Protein AF-X1VZ51-F1 (afdb_monomer)

InterPro domains:
  IPR055348 Tripartite ATP-independent periplasmic transporters, DctQ component [PF04290] (2-56)

Secondary structure (DSSP, 8-state):
-HHHHHHHHHHHHHHHHHTPBPSSTT--BSHHHHHHHHHHHHHHHHHHHHHHHHHHHHHHHSS--

Structure (mmCIF, N/CA/C/O backbone):
data_AF-X1VZ51-F1
#
_entry.id   AF-X1VZ51-F1
#
loop_
_atom_site.group_PDB
_atom_site.id
_atom_site.type_symbol
_atom_site.label_atom_id
_atom_site.label_alt_id
_atom_site.label_comp_id
_atom_site.label_asym_id
_atom_site.label_entity_id
_atom_site.label_seq_id
_atom_site.pdbx_PDB_ins_code
_atom_site.Cartn_x
_atom_site.Cartn_y
_atom_site.Cartn_z
_atom_site.occupancy
_atom_site.B_iso_or_equiv
_atom_site.auth_seq_id
_atom_site.auth_comp_id
_atom_site.auth_asym_id
_atom_site.auth_atom_id
_atom_site.pdbx_PDB_model_num
ATOM 1 N N . MET A 1 1 ? -8.597 2.138 -0.799 1.00 70.62 1 MET A N 1
ATOM 2 C CA . MET A 1 1 ? -7.483 1.159 -0.834 1.00 70.62 1 MET A CA 1
ATOM 3 C C . MET A 1 1 ? -7.736 0.046 -1.835 1.00 70.62 1 MET A C 1
ATOM 5 O O . MET A 1 1 ? -6.871 -0.194 -2.660 1.00 70.62 1 MET A O 1
ATOM 9 N N . VAL A 1 2 ? -8.938 -0.541 -1.866 1.00 82.69 2 VAL A N 1
ATOM 10 C CA . VAL A 1 2 ? -9.327 -1.533 -2.892 1.00 82.69 2 VAL A CA 1
ATOM 11 C C . VAL A 1 2 ? -9.156 -1.002 -4.325 1.00 82.69 2 VAL A C 1
ATOM 13 O O . VAL A 1 2 ? -8.567 -1.680 -5.155 1.00 82.69 2 VAL A O 1
ATOM 16 N N . LEU A 1 3 ? -9.558 0.249 -4.592 1.00 86.56 3 LEU A N 1
ATOM 17 C CA . LEU A 1 3 ? -9.351 0.894 -5.900 1.00 86.56 3 LEU A CA 1
ATOM 18 C C . LEU A 1 3 ? -7.870 1.004 -6.298 1.00 86.56 3 LEU A C 1
ATOM 20 O O . LEU A 1 3 ? -7.543 0.785 -7.455 1.00 86.56 3 LEU A O 1
ATOM 24 N N . LEU A 1 4 ? -6.977 1.310 -5.349 1.00 84.50 4 LEU A N 1
ATOM 25 C CA . LEU A 1 4 ? -5.535 1.430 -5.604 1.00 84.50 4 LEU A CA 1
ATOM 26 C C . LEU A 1 4 ? -4.892 0.070 -5.874 1.00 84.50 4 LEU A C 1
ATOM 28 O O . LEU A 1 4 ? -4.008 -0.028 -6.719 1.00 84.50 4 LEU A O 1
ATOM 32 N N . ILE A 1 5 ? -5.355 -0.979 -5.189 1.00 88.62 5 ILE A N 1
ATOM 33 C CA . ILE A 1 5 ? -4.931 -2.355 -5.468 1.00 88.62 5 ILE A CA 1
ATOM 34 C C . ILE A 1 5 ? -5.386 -2.756 -6.869 1.00 88.62 5 ILE A C 1
ATOM 36 O O . ILE A 1 5 ? -4.582 -3.284 -7.629 1.00 88.62 5 ILE A O 1
ATOM 40 N N . TRP A 1 6 ? -6.637 -2.463 -7.236 1.00 86.62 6 TRP A N 1
ATOM 41 C CA . TRP A 1 6 ? -7.176 -2.837 -8.542 1.00 86.62 6 TRP A CA 1
ATOM 42 C C . TRP A 1 6 ? -6.476 -2.101 -9.691 1.00 86.62 6 TRP A C 1
ATOM 44 O O . TRP A 1 6 ? -5.952 -2.750 -10.595 1.00 86.62 6 TRP A O 1
ATOM 54 N N . TYR A 1 7 ? -6.360 -0.772 -9.604 1.00 87.62 7 TYR 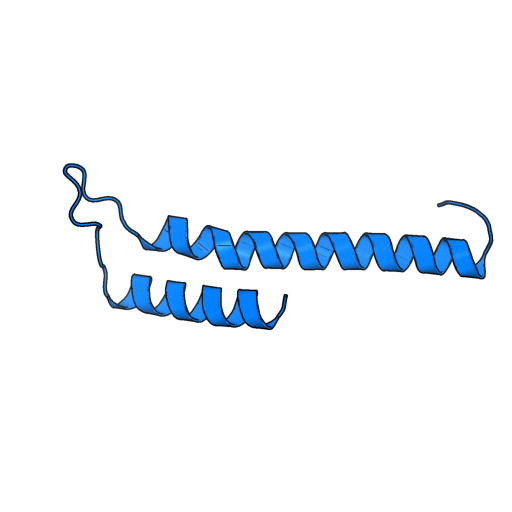A N 1
ATOM 55 C CA . TYR A 1 7 ? -5.617 0.023 -10.587 1.00 87.62 7 TYR A CA 1
ATOM 56 C C . TYR A 1 7 ? -4.129 -0.344 -10.630 1.00 87.62 7 TYR A C 1
ATOM 58 O O . TYR A 1 7 ? -3.536 -0.413 -11.704 1.00 87.62 7 TYR A O 1
ATOM 66 N N . GLY A 1 8 ? -3.506 -0.601 -9.475 1.00 84.50 8 GLY A N 1
ATOM 67 C CA . GLY A 1 8 ? -2.112 -1.042 -9.396 1.00 84.50 8 GLY A CA 1
ATOM 68 C C . GLY A 1 8 ? -1.889 -2.413 -10.036 1.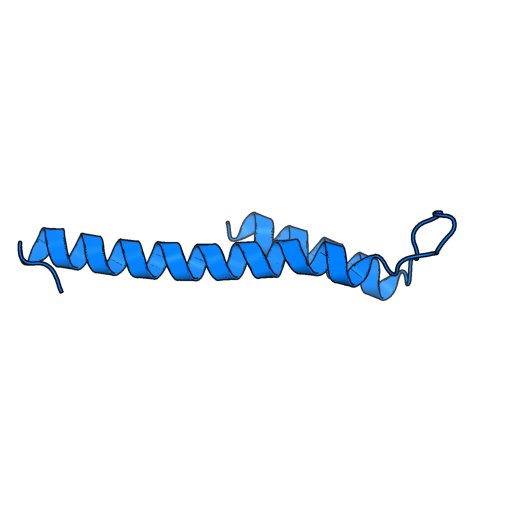00 84.50 8 GLY A C 1
ATOM 69 O O . GLY A 1 8 ? -0.870 -2.631 -10.698 1.00 84.50 8 GLY A O 1
ATOM 70 N N . TRP A 1 9 ? -2.856 -3.319 -9.884 1.00 83.38 9 TRP A N 1
ATOM 71 C CA . TRP A 1 9 ? -2.848 -4.625 -10.533 1.00 83.38 9 TRP A CA 1
ATOM 72 C C . TRP A 1 9 ? -2.992 -4.488 -12.046 1.00 83.38 9 TRP A C 1
ATOM 74 O O . TRP A 1 9 ? -2.171 -5.027 -12.778 1.00 83.38 9 TRP A O 1
ATOM 84 N N . GLU A 1 10 ? -3.950 -3.697 -12.527 1.00 85.94 10 GLU A N 1
ATOM 85 C CA . GLU A 1 10 ? -4.138 -3.444 -13.960 1.00 85.94 10 GLU A CA 1
ATOM 86 C C . GLU A 1 10 ? -2.892 -2.807 -14.602 1.00 85.94 10 GLU A C 1
ATOM 88 O O . GLU A 1 10 ? -2.440 -3.234 -15.667 1.00 85.94 10 GLU A O 1
ATOM 93 N N . LEU A 1 11 ? -2.261 -1.849 -13.914 1.00 81.75 11 LEU A N 1
ATOM 94 C CA . LEU A 1 11 ? -1.022 -1.207 -14.360 1.00 81.75 11 LEU A CA 1
ATOM 95 C C . LEU A 1 11 ? 0.155 -2.192 -14.439 1.00 81.75 11 LEU A C 1
ATOM 97 O O . LEU A 1 11 ? 1.017 -2.076 -15.319 1.00 81.75 11 LEU A O 1
ATOM 101 N N . THR A 1 12 ? 0.201 -3.137 -13.502 1.00 82.75 12 THR A N 1
ATOM 102 C CA . THR A 1 12 ? 1.189 -4.215 -13.473 1.00 82.75 12 THR A CA 1
ATOM 103 C C . THR A 1 12 ? 0.951 -5.188 -14.618 1.00 82.75 12 THR A C 1
ATOM 105 O O . THR A 1 12 ? 1.881 -5.482 -15.364 1.00 82.75 12 THR A O 1
ATOM 108 N N . ASP A 1 13 ? -0.287 -5.639 -14.797 1.00 81.31 13 ASP A N 1
ATOM 109 C CA . ASP A 1 13 ? -0.684 -6.598 -15.827 1.00 81.31 13 ASP A CA 1
ATOM 110 C C . ASP A 1 13 ? -0.413 -6.032 -17.229 1.00 81.31 13 ASP A C 1
ATOM 112 O O . ASP A 1 13 ? 0.141 -6.704 -18.103 1.00 81.31 13 ASP A O 1
ATOM 116 N N . TRP A 1 14 ? -0.697 -4.740 -17.416 1.00 78.88 14 TRP A N 1
ATOM 117 C CA . TRP A 1 14 ? -0.315 -3.989 -18.608 1.00 78.88 14 TRP A CA 1
ATOM 118 C C . TRP A 1 14 ? 1.206 -3.949 -18.801 1.00 78.88 14 TRP A C 1
ATOM 120 O O . TRP A 1 14 ? 1.700 -4.188 -19.904 1.00 78.88 14 TRP A O 1
ATOM 130 N N . ALA A 1 15 ? 1.980 -3.682 -17.747 1.00 76.06 15 ALA A N 1
ATOM 131 C CA . ALA A 1 15 ? 3.439 -3.619 -17.838 1.00 76.06 15 ALA A CA 1
ATOM 132 C C . ALA A 1 15 ? 4.082 -4.978 -18.149 1.00 76.06 15 ALA A C 1
ATOM 134 O O . ALA A 1 15 ? 5.034 -5.019 -18.929 1.00 76.06 15 ALA A O 1
ATOM 135 N N . ILE A 1 16 ? 3.541 -6.066 -17.594 1.00 76.56 16 ILE A N 1
ATOM 136 C CA . ILE A 1 16 ? 3.965 -7.443 -17.879 1.00 76.56 16 ILE A CA 1
ATOM 137 C C . ILE A 1 16 ? 3.679 -7.776 -19.346 1.00 76.56 16 ILE A C 1
ATOM 139 O O . ILE A 1 16 ? 4.592 -8.177 -20.065 1.00 76.56 16 ILE A O 1
ATOM 143 N N . LYS A 1 17 ? 2.447 -7.539 -19.820 1.00 76.19 17 LYS A N 1
ATOM 144 C CA . LYS A 1 17 ? 2.044 -7.822 -21.212 1.00 76.19 17 LYS A CA 1
ATOM 145 C C . LYS A 1 17 ? 2.832 -7.015 -22.235 1.00 76.19 17 LYS A C 1
ATOM 147 O O . LYS A 1 17 ? 3.108 -7.506 -23.322 1.00 76.19 17 LYS A O 1
ATOM 152 N N . THR A 1 18 ? 3.195 -5.780 -21.895 1.00 72.94 18 THR A N 1
ATOM 153 C CA . THR A 1 18 ? 3.922 -4.911 -22.825 1.00 72.94 18 THR A CA 1
ATOM 154 C C . THR A 1 18 ? 5.430 -5.180 -22.824 1.00 72.94 18 THR A C 1
ATOM 156 O O . THR A 1 18 ? 6.125 -4.669 -23.696 1.00 72.94 18 THR A O 1
ATOM 159 N N . GLY A 1 19 ? 5.963 -5.932 -21.848 1.00 66.50 19 GLY A N 1
ATOM 160 C CA . GLY A 1 19 ? 7.398 -6.229 -21.745 1.00 66.50 19 GLY A CA 1
ATOM 161 C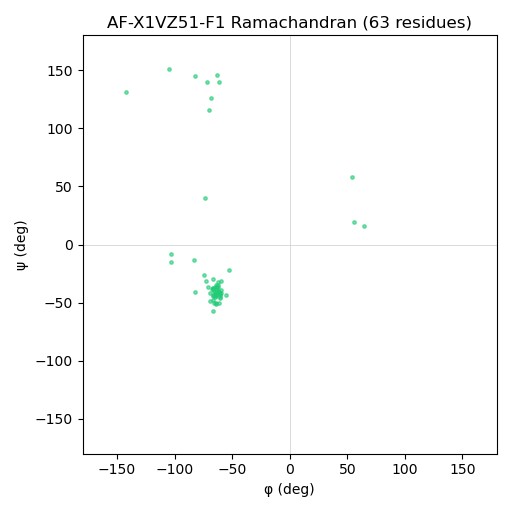 C . GLY A 1 19 ? 8.291 -4.982 -21.709 1.00 66.50 19 GLY A C 1
ATOM 162 O O . GLY A 1 19 ? 9.476 -5.057 -22.025 1.00 66.50 19 GLY A O 1
ATOM 163 N N . LYS A 1 20 ? 7.722 -3.815 -21.375 1.00 60.03 20 LYS A N 1
ATOM 164 C CA . LYS A 1 20 ? 8.415 -2.532 -21.488 1.00 60.03 20 LYS A CA 1
ATOM 165 C C . LYS A 1 20 ? 9.509 -2.457 -20.434 1.00 60.03 20 LYS A C 1
ATOM 167 O O . LYS A 1 20 ? 9.243 -2.453 -19.231 1.00 60.03 20 LYS A O 1
ATOM 172 N N . VAL A 1 21 ? 10.737 -2.386 -20.921 1.00 63.09 21 VAL A N 1
ATOM 173 C CA . VAL A 1 21 ? 11.892 -1.875 -20.192 1.00 63.09 21 VAL A CA 1
ATOM 174 C C . VAL A 1 21 ? 11.885 -0.353 -20.283 1.00 63.09 21 VAL A C 1
ATOM 176 O O . VAL A 1 21 ? 11.431 0.210 -21.281 1.00 63.09 21 VAL A O 1
ATOM 179 N N . THR A 1 22 ? 12.315 0.324 -19.221 1.00 62.19 22 THR A N 1
ATOM 180 C CA . THR A 1 22 ? 12.402 1.789 -19.234 1.00 62.19 22 THR A CA 1
ATOM 181 C C . THR A 1 22 ? 13.422 2.205 -20.287 1.00 62.19 22 THR A C 1
ATOM 183 O O . THR A 1 22 ? 14.438 1.531 -20.444 1.00 62.19 22 THR A O 1
ATOM 186 N N . ASP A 1 23 ? 13.193 3.343 -20.941 1.00 62.22 23 ASP A N 1
ATOM 187 C CA . ASP A 1 23 ? 14.120 3.978 -21.893 1.00 62.22 23 ASP A CA 1
ATOM 188 C C . ASP A 1 23 ? 15.325 4.631 -21.178 1.00 62.22 23 ASP A C 1
ATOM 190 O O . ASP A 1 23 ? 15.733 5.758 -21.437 1.00 62.22 23 ASP A O 1
ATOM 194 N N . SER A 1 24 ? 15.830 3.946 -20.153 1.00 61.22 24 SER A N 1
ATOM 195 C CA . SER A 1 24 ? 16.941 4.362 -19.308 1.00 61.22 24 SER A CA 1
ATOM 196 C C . SER A 1 24 ? 18.172 3.560 -19.699 1.00 61.22 24 SER A C 1
ATOM 198 O O . SER A 1 24 ? 18.053 2.408 -20.096 1.00 61.22 24 SER A O 1
ATOM 200 N N . MET A 1 25 ? 19.355 4.137 -19.509 1.00 54.69 25 MET A N 1
ATOM 201 C CA . MET A 1 25 ? 20.646 3.584 -19.930 1.00 54.69 25 MET A CA 1
ATOM 202 C C . MET A 1 25 ? 20.915 2.138 -19.458 1.00 54.69 25 MET A C 1
ATOM 204 O O . MET A 1 25 ? 21.709 1.444 -20.084 1.00 54.69 25 MET A O 1
ATOM 208 N N . TRP A 1 26 ? 20.252 1.662 -18.391 1.00 70.31 26 TRP A N 1
ATOM 209 C CA . TRP A 1 26 ? 20.364 0.274 -17.912 1.00 70.31 26 TRP A CA 1
ATOM 210 C C . TRP A 1 26 ? 19.171 -0.636 -18.267 1.00 70.31 26 TRP A C 1
ATOM 212 O O . TRP A 1 26 ? 19.245 -1.840 -18.034 1.00 70.31 26 TRP A O 1
ATOM 222 N N . HIS A 1 27 ? 18.076 -0.096 -18.813 1.00 63.12 27 HIS A N 1
ATOM 223 C CA . HIS A 1 27 ? 16.867 -0.834 -19.211 1.00 63.12 27 HIS A CA 1
ATOM 224 C C . HIS A 1 27 ? 16.243 -1.693 -18.085 1.00 63.12 27 HIS A C 1
ATOM 226 O O . HIS A 1 27 ? 16.078 -2.906 -18.242 1.00 63.12 27 HIS A O 1
ATOM 232 N N . PRO A 1 28 ? 15.862 -1.107 -16.929 1.00 69.62 28 PRO A N 1
ATOM 233 C CA . PRO A 1 28 ? 15.155 -1.856 -15.899 1.00 69.62 28 PRO A CA 1
ATOM 234 C C . PRO A 1 28 ? 13.833 -2.371 -16.441 1.00 69.62 28 PRO A C 1
ATOM 236 O O . PRO A 1 28 ? 13.080 -1.643 -17.094 1.00 69.62 28 PRO A O 1
ATOM 239 N N . VAL A 1 29 ? 13.503 -3.601 -16.074 1.00 70.56 29 VAL A N 1
ATOM 240 C CA . VAL A 1 29 ? 12.169 -4.134 -16.303 1.00 70.56 29 VAL A CA 1
ATOM 241 C C . VAL A 1 29 ? 11.180 -3.381 -15.401 1.00 70.56 29 VAL A C 1
ATOM 243 O O . VAL A 1 29 ? 11.407 -3.291 -14.198 1.00 70.56 29 VAL A O 1
ATOM 246 N N . LEU A 1 30 ? 10.102 -2.805 -15.955 1.00 73.62 30 LEU A N 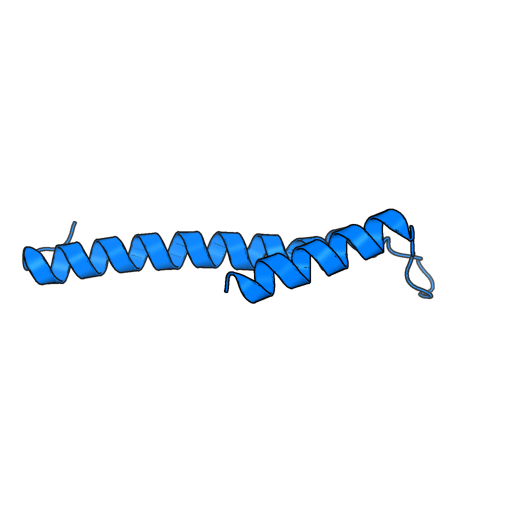1
ATOM 247 C CA . LEU A 1 30 ? 9.174 -1.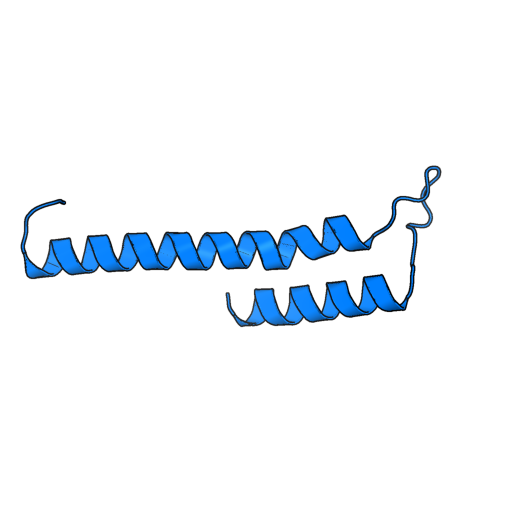946 -15.191 1.00 73.62 30 LEU A CA 1
ATOM 248 C C . LEU A 1 30 ? 8.245 -2.704 -14.232 1.00 73.62 30 LEU A C 1
ATOM 250 O O . LEU A 1 30 ? 7.737 -2.115 -13.275 1.00 73.62 30 LEU A O 1
ATOM 254 N N . TRP A 1 31 ? 7.948 -3.974 -14.512 1.00 74.06 31 TRP A N 1
ATOM 255 C CA . TRP A 1 31 ? 6.908 -4.707 -13.785 1.00 74.06 31 TRP A CA 1
ATOM 256 C C . TRP A 1 31 ? 7.171 -4.878 -12.273 1.00 74.06 31 TRP A C 1
ATOM 258 O O . TRP A 1 31 ? 6.202 -4.740 -11.527 1.00 74.06 31 TRP A O 1
ATOM 268 N N . PRO A 1 32 ? 8.410 -5.077 -11.764 1.00 77.12 32 PRO A N 1
ATOM 269 C CA . PRO A 1 32 ? 8.647 -5.235 -10.326 1.00 77.12 32 PRO A CA 1
ATOM 270 C C . PRO A 1 32 ? 8.321 -3.959 -9.543 1.00 77.12 32 PRO A C 1
ATOM 272 O O . PRO A 1 32 ? 7.717 -4.013 -8.475 1.00 77.12 32 PRO A O 1
ATOM 275 N N . ALA A 1 33 ? 8.665 -2.794 -10.100 1.00 78.56 33 ALA A N 1
ATOM 276 C CA . ALA A 1 33 ? 8.367 -1.507 -9.479 1.00 78.56 33 ALA A CA 1
ATOM 277 C C . ALA A 1 33 ? 6.854 -1.237 -9.443 1.00 78.56 33 ALA A C 1
ATOM 279 O O . ALA A 1 33 ? 6.332 -0.714 -8.461 1.00 78.56 33 ALA A O 1
ATOM 280 N N . LYS A 1 34 ? 6.134 -1.637 -10.497 1.00 79.50 34 LYS A N 1
ATOM 281 C CA . LYS A 1 34 ? 4.674 -1.491 -10.570 1.00 79.50 34 LYS A CA 1
ATOM 282 C C . LYS A 1 34 ? 3.933 -2.464 -9.654 1.00 79.50 34 LYS A C 1
ATOM 284 O O . LYS A 1 34 ? 2.913 -2.069 -9.101 1.00 79.50 34 LYS A O 1
ATOM 289 N N . LEU A 1 35 ? 4.489 -3.656 -9.411 1.00 85.81 35 LEU A N 1
ATOM 290 C CA . LEU A 1 35 ? 3.978 -4.624 -8.430 1.00 85.81 35 LEU A CA 1
ATOM 291 C C . LEU A 1 35 ? 4.094 -4.152 -6.980 1.00 85.81 35 LEU A C 1
ATOM 293 O O . LEU A 1 35 ? 3.268 -4.529 -6.150 1.00 85.81 35 LEU A O 1
ATOM 297 N N . ALA A 1 36 ? 5.094 -3.331 -6.656 1.00 87.44 36 ALA A N 1
ATOM 298 C CA . ALA A 1 36 ? 5.284 -2.849 -5.290 1.00 87.44 36 ALA A CA 1
ATOM 299 C C . ALA A 1 36 ? 4.059 -2.068 -4.772 1.00 87.44 36 ALA A C 1
ATOM 301 O O . ALA A 1 36 ? 3.735 -2.139 -3.587 1.00 87.44 36 ALA A O 1
ATOM 302 N N . LEU A 1 37 ? 3.339 -1.378 -5.664 1.00 87.31 37 LEU A N 1
ATOM 303 C CA . LEU A 1 37 ? 2.159 -0.581 -5.329 1.00 87.31 37 LEU A CA 1
ATOM 304 C C . LEU A 1 37 ? 0.959 -1.431 -4.845 1.00 87.31 37 LEU A C 1
ATOM 306 O O . LEU A 1 37 ? 0.502 -1.199 -3.720 1.00 87.31 37 LEU A O 1
ATOM 310 N N . PRO A 1 38 ? 0.440 -2.421 -5.608 1.00 87.62 38 PRO A N 1
ATOM 311 C CA . PRO A 1 38 ? -0.635 -3.286 -5.128 1.00 87.62 38 PRO A CA 1
ATOM 312 C C . PRO A 1 38 ? -0.204 -4.142 -3.930 1.00 87.62 38 PRO A C 1
ATOM 314 O O . PRO A 1 38 ? -1.013 -4.346 -3.023 1.00 87.62 38 PRO A O 1
ATOM 317 N N . ILE A 1 39 ? 1.058 -4.588 -3.865 1.00 90.56 39 ILE A N 1
ATOM 318 C CA . ILE A 1 39 ? 1.580 -5.361 -2.724 1.00 90.56 39 ILE A CA 1
ATOM 319 C C . ILE A 1 39 ? 1.572 -4.514 -1.446 1.00 90.56 39 ILE A C 1
ATOM 321 O O . ILE A 1 39 ? 1.013 -4.931 -0.431 1.00 90.56 39 ILE A O 1
ATOM 325 N N . GLY A 1 40 ? 2.127 -3.301 -1.500 1.00 90.06 40 GLY A N 1
ATOM 326 C CA . GLY A 1 40 ? 2.145 -2.381 -0.363 1.00 90.06 40 GLY A CA 1
ATOM 327 C C . GLY A 1 40 ? 0.737 -2.005 0.099 1.00 90.06 40 GLY A C 1
ATOM 328 O O . GLY A 1 40 ? 0.441 -2.054 1.291 1.00 90.06 40 GLY A O 1
ATOM 329 N N . CYS A 1 41 ? -0.171 -1.718 -0.838 1.00 89.94 41 CYS A N 1
ATOM 330 C CA . CYS A 1 41 ? -1.566 -1.429 -0.500 1.00 89.94 41 CYS A CA 1
ATOM 331 C C . CYS A 1 41 ? -2.271 -2.624 0.157 1.00 89.94 41 CYS A C 1
ATOM 333 O O . CYS A 1 41 ? -3.067 -2.422 1.073 1.00 89.94 41 CYS A O 1
ATOM 335 N N . SER A 1 42 ? -1.976 -3.852 -0.277 1.00 89.88 42 SER A N 1
ATOM 336 C CA . SER A 1 42 ? -2.539 -5.073 0.314 1.00 89.88 42 SER A CA 1
ATOM 337 C C . SER A 1 42 ? -2.045 -5.280 1.748 1.00 89.88 42 SER A C 1
ATOM 339 O O . SER A 1 42 ? -2.843 -5.541 2.647 1.00 89.88 42 SER A O 1
ATOM 341 N N . LEU A 1 43 ? -0.745 -5.075 1.984 1.00 92.88 43 LEU A N 1
ATOM 342 C CA . LEU A 1 43 ? -0.143 -5.127 3.319 1.00 92.88 43 LEU A CA 1
ATOM 343 C C . LEU A 1 43 ? -0.727 -4.069 4.262 1.00 92.88 43 LEU A C 1
ATOM 345 O O . LEU A 1 43 ? -0.979 -4.366 5.428 1.00 92.88 43 LEU A O 1
ATOM 349 N N . LEU A 1 44 ? -0.957 -2.848 3.777 1.00 92.19 44 LEU A N 1
ATOM 350 C CA . LEU A 1 44 ? -1.573 -1.781 4.573 1.00 92.19 44 LEU A CA 1
ATOM 351 C C . LEU A 1 44 ? -3.035 -2.080 4.908 1.00 92.19 44 LEU A C 1
ATOM 353 O O . LEU A 1 44 ? -3.475 -1.811 6.022 1.00 92.19 44 LEU A O 1
ATOM 357 N N . LEU A 1 45 ? -3.783 -2.670 3.974 1.00 91.88 45 LEU A N 1
ATOM 358 C CA . LEU A 1 45 ? -5.153 -3.120 4.229 1.00 91.88 45 LEU A CA 1
ATOM 359 C C . LEU A 1 45 ? -5.194 -4.186 5.331 1.00 91.88 45 LEU A C 1
ATOM 361 O O . LEU A 1 45 ? -6.061 -4.140 6.205 1.00 91.88 45 LEU A O 1
ATOM 365 N N . MET A 1 46 ? -4.229 -5.107 5.321 1.00 92.94 46 MET A N 1
ATOM 366 C CA . MET A 1 46 ? -4.104 -6.136 6.351 1.00 92.94 46 MET A CA 1
ATOM 367 C C . MET A 1 46 ? -3.752 -5.540 7.722 1.00 92.94 46 MET A C 1
ATOM 369 O O . MET A 1 46 ? -4.388 -5.891 8.713 1.00 92.94 46 MET A O 1
ATOM 373 N N . GLN A 1 47 ? -2.803 -4.599 7.774 1.00 93.62 47 GLN A N 1
ATOM 374 C CA . GLN A 1 47 ? -2.440 -3.889 9.007 1.00 93.62 47 GLN A CA 1
ATOM 375 C C . GLN A 1 47 ? -3.622 -3.091 9.569 1.00 93.62 47 GLN A C 1
ATOM 377 O O . GLN A 1 47 ? -3.999 -3.284 10.720 1.00 93.62 47 GLN A O 1
ATOM 382 N N . GLY A 1 48 ? -4.283 -2.282 8.736 1.00 91.25 48 GLY A N 1
ATOM 383 C CA . GLY A 1 48 ? -5.430 -1.479 9.163 1.00 91.25 48 GLY A CA 1
ATOM 384 C C . GLY A 1 48 ? -6.611 -2.321 9.648 1.00 91.25 48 GLY A C 1
ATOM 385 O O . GLY A 1 48 ? -7.310 -1.919 10.572 1.00 91.25 48 GLY A O 1
ATOM 386 N N . THR A 1 49 ? -6.815 -3.514 9.082 1.00 93.12 49 THR A N 1
ATOM 387 C CA . THR A 1 49 ? -7.844 -4.445 9.573 1.00 93.12 49 THR A CA 1
ATOM 388 C C . THR A 1 49 ? -7.475 -5.008 10.946 1.00 93.12 49 THR A C 1
ATOM 390 O O . THR A 1 49 ? -8.336 -5.096 11.819 1.00 93.12 49 THR A O 1
ATOM 393 N N . ALA A 1 50 ? -6.206 -5.360 11.169 1.00 92.69 50 ALA A N 1
ATOM 394 C CA . ALA A 1 50 ? -5.742 -5.847 12.467 1.00 92.69 50 ALA A CA 1
ATOM 395 C C . ALA A 1 50 ? -5.868 -4.772 13.559 1.00 92.69 50 ALA A C 1
ATOM 397 O O . ALA A 1 50 ? -6.383 -5.054 14.644 1.00 92.69 50 ALA A O 1
ATOM 398 N N . ASP A 1 51 ? -5.467 -3.537 13.252 1.00 92.69 51 ASP A N 1
ATOM 399 C CA . ASP A 1 51 ? -5.606 -2.410 14.175 1.00 92.69 51 ASP A CA 1
ATOM 400 C C . ASP A 1 51 ? -7.079 -2.098 14.455 1.00 92.69 51 ASP A C 1
ATOM 402 O O . ASP A 1 51 ? -7.458 -1.941 15.613 1.00 92.69 51 ASP A O 1
ATOM 406 N N . PHE A 1 52 ? -7.939 -2.136 13.433 1.00 91.56 52 PHE A N 1
ATOM 407 C CA . PHE A 1 52 ? -9.379 -1.952 13.606 1.00 91.56 52 PHE A CA 1
ATOM 408 C C . PHE A 1 52 ? -10.004 -3.007 14.528 1.00 91.56 52 PHE A C 1
ATOM 410 O O . PHE A 1 52 ? -10.817 -2.675 15.388 1.00 91.56 52 PHE A O 1
ATOM 417 N N . VAL A 1 53 ? -9.620 -4.280 14.389 1.00 92.31 53 VAL A N 1
ATOM 418 C CA . VAL A 1 53 ? -10.108 -5.352 15.273 1.00 92.31 53 VAL A CA 1
ATOM 419 C C . VAL A 1 53 ? -9.630 -5.139 16.709 1.00 92.31 53 VAL A C 1
ATOM 421 O O . VAL A 1 53 ? -10.412 -5.328 17.643 1.00 92.31 53 VAL A O 1
ATOM 424 N N . ARG A 1 54 ? -8.373 -4.722 16.904 1.00 91.44 54 ARG A N 1
ATOM 425 C CA . ARG A 1 54 ? -7.835 -4.419 18.237 1.00 91.44 54 ARG A CA 1
ATOM 426 C C . ARG A 1 54 ? -8.558 -3.236 18.876 1.00 91.44 54 ARG A C 1
ATOM 428 O O . ARG A 1 54 ? -8.929 -3.327 20.045 1.00 91.44 54 ARG A O 1
ATOM 435 N N . ASP A 1 55 ? -8.812 -2.179 18.114 1.00 89.44 55 ASP A N 1
ATOM 436 C CA . A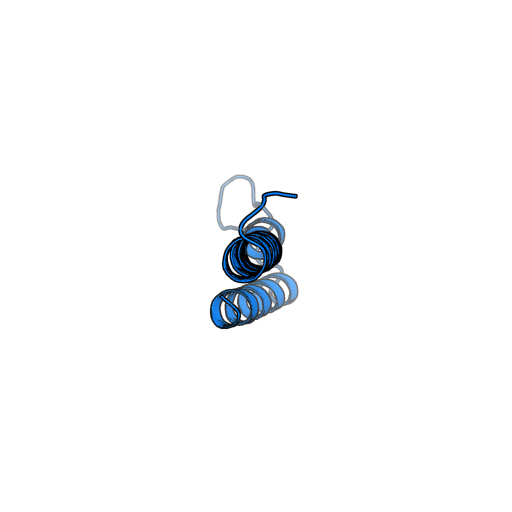SP A 1 55 ? -9.539 -0.999 18.584 1.00 89.44 55 ASP A CA 1
ATOM 437 C C . ASP A 1 55 ? -11.005 -1.321 18.888 1.00 89.44 55 ASP A C 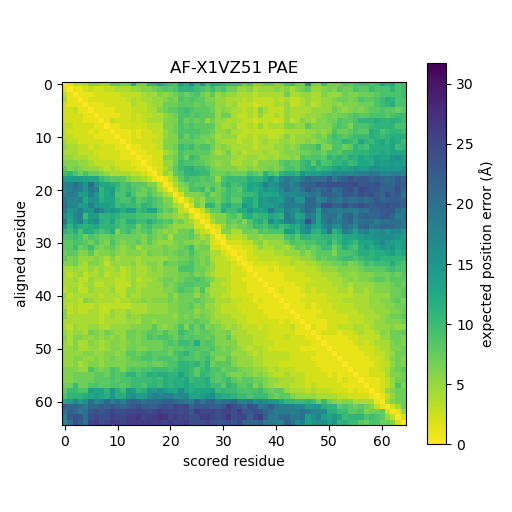1
ATOM 439 O O . ASP A 1 55 ? -11.542 -0.874 19.901 1.00 89.44 55 ASP A O 1
ATOM 443 N N . LEU A 1 56 ? -11.646 -2.169 18.080 1.00 92.06 56 LEU A N 1
ATOM 444 C CA . LEU A 1 56 ? -13.001 -2.647 18.347 1.00 92.06 56 LEU A CA 1
ATOM 445 C C . LEU A 1 56 ? -13.055 -3.497 19.623 1.00 92.06 56 LEU A C 1
ATOM 447 O O . LEU A 1 56 ? -13.950 -3.326 20.451 1.00 92.06 56 LEU A O 1
ATOM 451 N N . TYR A 1 57 ? -12.083 -4.390 19.817 1.00 88.94 57 TYR A N 1
ATOM 452 C CA . TYR A 1 57 ? -11.972 -5.181 21.040 1.00 88.94 57 TYR A CA 1
ATOM 453 C C . TYR A 1 57 ? -11.746 -4.287 22.268 1.00 88.94 57 TYR A C 1
ATOM 455 O O . TYR A 1 57 ? -12.390 -4.483 23.301 1.00 88.94 57 TYR A O 1
ATOM 463 N N . LEU A 1 58 ? -10.893 -3.267 22.148 1.00 90.38 58 LEU A N 1
ATOM 464 C CA . LEU A 1 58 ? -10.678 -2.253 23.180 1.00 90.38 58 LEU A CA 1
ATOM 465 C C . LEU A 1 58 ? -11.962 -1.482 23.502 1.00 90.38 58 LEU A C 1
ATOM 467 O O . LEU A 1 58 ? -12.295 -1.338 24.677 1.00 90.38 58 LEU A O 1
ATOM 471 N N . ALA A 1 59 ? -12.706 -1.039 22.488 1.00 89.44 59 ALA A N 1
ATOM 472 C CA . ALA A 1 59 ? -13.950 -0.295 22.666 1.00 89.44 59 ALA A CA 1
ATOM 473 C C . ALA A 1 59 ? -15.046 -1.128 23.354 1.00 89.44 59 ALA A C 1
ATOM 475 O O . ALA A 1 59 ? -15.802 -0.597 24.164 1.00 89.44 59 ALA A O 1
ATOM 476 N N . VAL A 1 60 ? -15.122 -2.434 23.066 1.00 90.06 60 VAL A N 1
ATOM 477 C CA . VAL A 1 60 ? -16.140 -3.328 23.647 1.00 90.06 60 VAL A CA 1
ATOM 478 C C . VAL A 1 60 ? -15.753 -3.824 25.044 1.00 90.06 60 VAL A C 1
ATOM 480 O O . VAL A 1 60 ? -16.615 -3.922 25.917 1.00 90.06 60 VAL A O 1
ATOM 483 N N . ARG A 1 61 ? -14.481 -4.173 25.277 1.00 82.69 61 ARG A N 1
ATOM 484 C CA . ARG A 1 61 ? -14.032 -4.825 26.525 1.00 82.69 61 ARG A CA 1
ATOM 485 C C . ARG A 1 61 ? -13.313 -3.901 27.508 1.00 82.69 61 ARG A C 1
ATOM 487 O O . ARG A 1 61 ? -13.128 -4.294 28.659 1.00 82.69 61 ARG A O 1
ATOM 494 N N . GLY A 1 62 ? -12.872 -2.720 27.077 1.00 77.38 62 GLY A N 1
ATOM 495 C CA . GLY A 1 62 ? -12.155 -1.750 27.912 1.00 77.38 62 GLY A CA 1
ATOM 496 C C . GLY A 1 62 ? -10.791 -2.229 28.429 1.00 77.38 62 GLY A C 1
ATOM 497 O O . GLY A 1 62 ? -10.274 -1.667 29.393 1.00 77.38 62 GLY A O 1
ATOM 498 N N . ARG A 1 63 ? -10.210 -3.290 27.849 1.00 64.00 63 ARG A N 1
ATOM 499 C CA . ARG A 1 63 ? -8.933 -3.879 28.288 1.00 64.00 63 ARG A CA 1
ATOM 500 C C . ARG A 1 63 ? -8.114 -4.324 27.074 1.00 64.00 63 ARG A C 1
ATOM 502 O O . ARG A 1 63 ? -8.666 -4.984 26.197 1.00 64.00 63 ARG A O 1
ATOM 509 N N . SER A 1 64 ? -6.834 -3.949 27.009 1.00 53.84 64 SER A N 1
ATOM 510 C CA . SER A 1 64 ? -5.961 -4.288 25.875 1.00 53.84 64 SER A CA 1
ATOM 511 C C . SER A 1 64 ? -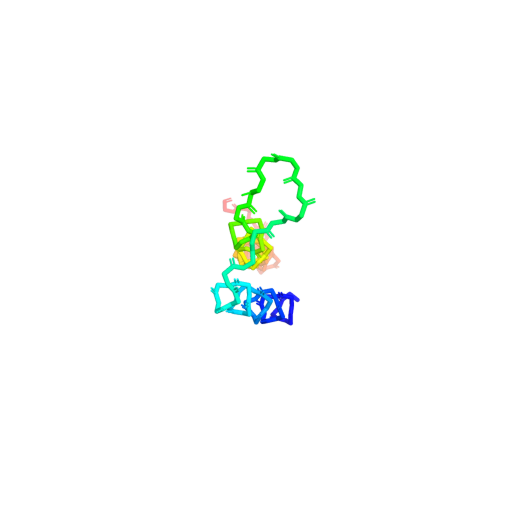5.590 -5.771 25.870 1.00 53.84 64 SER A C 1
ATOM 513 O O . SER A 1 64 ? -5.343 -6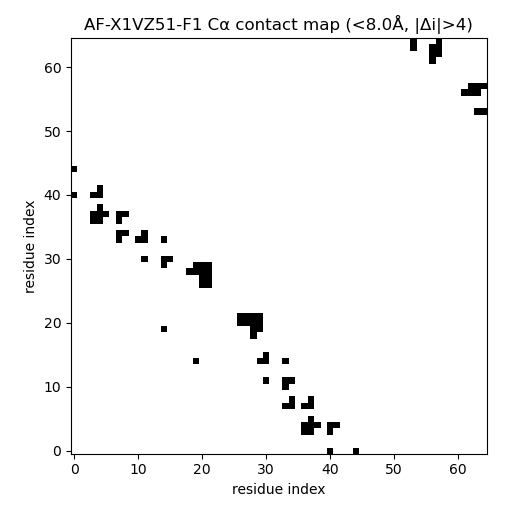.348 26.930 1.00 53.84 64 SER A O 1
ATOM 515 N N . ILE A 1 65 ? -5.583 -6.360 24.671 1.00 59.06 65 ILE A N 1
ATOM 516 C CA . ILE A 1 65 ? -4.955 -7.655 24.349 1.00 59.06 65 ILE A CA 1
ATOM 517 C C . ILE A 1 65 ? -3.444 -7.512 24.226 1.00 59.06 65 ILE A C 1
ATOM 519 O O . ILE A 1 65 ? -3.006 -6.448 23.733 1.00 59.06 65 ILE A O 1
#

pLDDT: mean 80.74, std 11.15, range [53.84, 93.62]

Foldseek 3Di:
DVVQLVVLVVVLVVLVVVQAFDPDPVRDRCNVVSVVRNVVVVVVVVVVVVVVVQVVCCVVPVDGD

Organism: NCBI:txid412755

Mean predicted aligned error: 7.92 Å

Sequence (65 aa):
MVLLIWYGWELTDWAIKTGKVTDSMWHPVLWPAKLALPIGCSLLLMQGTADFVRDLYLAVRGRSI

Solvent-accessible surface area (backbone atoms only — not comparable to full-atom values): 3634 Å² total; per-residue (Å²): 103,70,67,54,29,52,54,25,43,52,55,20,54,51,33,55,76,63,65,48,49,44,102,47,101,83,44,53,68,45,36,68,69,36,42,49,53,23,52,52,45,50,54,49,53,53,50,55,50,51,52,49,53,52,52,50,46,30,72,74,66,74,52,86,132

Radius of gyration: 18.13 Å; Cα contacts (8 Å, |Δi|>4): 45; chains: 1; bounding box: 37×12×51 Å